Protein AF-A0A2L2YF25-F1 (afdb_monomer_lite)

Organism: Parasteatoda tepidariorum (NCBI:txid114398)

pLDDT: mean 93.44, std 8.71, range [52.66, 98.12]

Radius of gyration: 13.74 Å; chains: 1; bounding box: 30×19×40 Å

Structure (mmCIF, N/CA/C/O backbone):
data_AF-A0A2L2YF25-F1
#
_entry.id   AF-A0A2L2YF25-F1
#
loop_
_atom_site.group_PDB
_atom_site.id
_atom_site.type_symbol
_atom_site.label_atom_id
_atom_site.label_alt_id
_atom_site.label_comp_id
_atom_site.label_asym_id
_atom_site.label_entity_id
_atom_site.label_seq_id
_atom_site.pdbx_PDB_ins_code
_atom_site.Cartn_x
_atom_site.Cartn_y
_atom_site.Cartn_z
_atom_site.occupancy
_atom_site.B_iso_or_equiv
_atom_site.auth_seq_id
_atom_site.auth_comp_id
_atom_site.auth_asym_id
_atom_site.auth_atom_id
_atom_site.pdbx_PDB_model_num
ATOM 1 N N . CYS A 1 1 ? 10.735 -2.235 -12.924 1.00 94.62 1 CYS A N 1
ATOM 2 C CA . CYS A 1 1 ? 9.264 -2.356 -12.851 1.00 94.62 1 CYS A CA 1
ATOM 3 C C . CYS A 1 1 ? 8.734 -2.169 -14.269 1.00 94.62 1 CYS A C 1
ATOM 5 O O . CYS A 1 1 ? 9.329 -1.365 -14.971 1.00 94.62 1 CYS A O 1
ATOM 7 N N . PRO A 1 2 ? 7.689 -2.875 -14.734 1.00 95.38 2 PRO A N 1
ATOM 8 C CA . PRO A 1 2 ? 7.172 -2.678 -16.094 1.00 95.38 2 PRO A CA 1
ATOM 9 C C . PRO A 1 2 ? 6.537 -1.297 -16.326 1.00 95.38 2 PRO A C 1
ATOM 11 O O . PRO A 1 2 ? 6.417 -0.877 -17.467 1.00 95.38 2 PRO A O 1
ATOM 14 N N . TYR A 1 3 ? 6.159 -0.582 -15.261 1.00 96.50 3 TYR A N 1
ATOM 15 C CA . TYR A 1 3 ? 5.439 0.695 -15.346 1.00 96.50 3 TYR A CA 1
ATOM 16 C C . TYR A 1 3 ? 6.300 1.920 -14.989 1.00 96.50 3 TYR A C 1
ATOM 18 O O . TYR A 1 3 ? 5.841 3.050 -15.125 1.00 96.50 3 TYR A O 1
ATOM 26 N N . CYS A 1 4 ? 7.529 1.729 -14.489 1.00 96.69 4 CYS A N 1
ATOM 27 C CA . CYS A 1 4 ? 8.437 2.826 -14.130 1.00 96.69 4 CYS A CA 1
ATOM 28 C C . CYS A 1 4 ? 9.894 2.361 -13.946 1.00 96.69 4 CYS A C 1
ATOM 30 O O . CYS A 1 4 ? 10.184 1.166 -13.862 1.00 96.69 4 CYS A O 1
ATOM 32 N N . SER A 1 5 ? 10.812 3.316 -13.769 1.00 97.75 5 SER A N 1
ATOM 33 C CA . SER A 1 5 ? 12.255 3.072 -13.595 1.00 97.75 5 SER A CA 1
ATOM 34 C C . SER A 1 5 ? 12.656 2.437 -12.253 1.00 97.75 5 SER A C 1
ATOM 36 O O . SER A 1 5 ? 13.839 2.210 -12.010 1.00 97.75 5 SER A O 1
ATOM 38 N N . TYR A 1 6 ? 11.703 2.138 -11.361 1.00 97.69 6 TYR A N 1
ATOM 39 C CA . TYR A 1 6 ? 12.007 1.505 -10.077 1.00 97.69 6 TYR A CA 1
ATOM 40 C C . TYR A 1 6 ? 12.580 0.093 -10.267 1.00 97.69 6 TYR A C 1
ATOM 42 O O . TYR A 1 6 ? 11.981 -0.762 -10.936 1.00 97.69 6 TYR A O 1
ATOM 50 N N . SER A 1 7 ? 13.711 -0.173 -9.617 1.00 96.81 7 SER A N 1
ATOM 51 C CA . SER A 1 7 ? 14.380 -1.472 -9.589 1.00 96.81 7 SER A CA 1
ATOM 52 C C . SER A 1 7 ? 14.843 -1.810 -8.171 1.00 96.81 7 SER A C 1
ATOM 54 O O . SER A 1 7 ? 15.121 -0.936 -7.353 1.00 96.81 7 SER A O 1
ATOM 56 N N . THR A 1 8 ? 14.863 -3.101 -7.851 1.00 97.31 8 THR A N 1
ATOM 57 C CA . THR A 1 8 ? 15.355 -3.624 -6.575 1.00 97.31 8 THR A CA 1
ATOM 58 C C . THR A 1 8 ? 15.741 -5.089 -6.756 1.00 97.31 8 THR A C 1
ATOM 60 O O . THR A 1 8 ? 15.136 -5.787 -7.571 1.00 97.31 8 THR A O 1
ATOM 63 N N . THR A 1 9 ? 16.739 -5.554 -6.007 1.00 97.75 9 THR A N 1
ATOM 64 C CA . THR A 1 9 ? 17.151 -6.966 -5.967 1.00 97.75 9 THR A CA 1
ATOM 65 C C . THR A 1 9 ? 16.274 -7.800 -5.029 1.00 97.75 9 THR A C 1
ATOM 67 O O . THR A 1 9 ? 16.243 -9.024 -5.132 1.00 97.75 9 THR A O 1
ATOM 70 N N . ASP A 1 10 ? 15.517 -7.155 -4.136 1.00 98.12 10 ASP A N 1
ATOM 71 C CA . ASP A 1 10 ? 14.632 -7.822 -3.185 1.00 98.12 10 ASP A CA 1
ATOM 72 C C . ASP A 1 10 ? 13.255 -8.089 -3.815 1.00 98.12 10 ASP A C 1
ATOM 74 O O . ASP A 1 10 ? 12.479 -7.179 -4.130 1.00 98.12 10 ASP A O 1
ATOM 78 N N . ARG A 1 11 ? 12.917 -9.373 -3.961 1.00 96.75 11 ARG A N 1
ATOM 79 C CA . ARG A 1 11 ? 11.653 -9.813 -4.567 1.00 96.75 11 ARG A CA 1
ATOM 80 C C . ARG A 1 11 ? 10.417 -9.354 -3.786 1.00 96.75 11 ARG A C 1
ATOM 82 O O . ARG A 1 11 ? 9.381 -9.076 -4.396 1.00 96.75 11 ARG A O 1
ATOM 89 N N . SER A 1 12 ? 10.492 -9.293 -2.461 1.00 95.38 12 SER A N 1
ATOM 90 C CA . SER A 1 12 ? 9.387 -8.858 -1.600 1.00 95.38 12 SER A CA 1
ATOM 91 C C . SER A 1 12 ? 9.130 -7.363 -1.770 1.00 95.38 12 SER A C 1
ATOM 93 O O . SER A 1 12 ? 7.979 -6.946 -1.923 1.00 95.38 12 SER A O 1
ATOM 95 N N . ASN A 1 13 ? 10.194 -6.562 -1.836 1.00 96.12 13 ASN A N 1
ATOM 96 C CA . ASN A 1 13 ? 10.122 -5.137 -2.146 1.00 96.12 13 ASN A CA 1
ATOM 97 C C . ASN A 1 13 ? 9.588 -4.897 -3.553 1.00 96.12 13 ASN A C 1
ATOM 99 O O . ASN A 1 13 ? 8.734 -4.030 -3.724 1.00 96.12 13 ASN A O 1
ATOM 103 N N . TYR A 1 14 ? 10.013 -5.697 -4.532 1.00 96.88 14 TYR A N 1
ATOM 104 C CA . TYR A 1 14 ? 9.494 -5.606 -5.892 1.00 96.88 14 TYR A CA 1
ATOM 105 C C . TYR A 1 14 ? 7.984 -5.878 -5.950 1.00 96.88 14 TYR A C 1
ATOM 107 O O . TYR A 1 14 ? 7.235 -5.063 -6.484 1.00 96.88 14 TYR A O 1
ATOM 115 N N . LYS A 1 15 ? 7.501 -6.960 -5.323 1.00 94.56 15 LYS A N 1
ATOM 116 C CA . LYS A 1 15 ? 6.056 -7.253 -5.232 1.00 94.56 15 LYS A CA 1
ATOM 117 C C . LYS A 1 15 ? 5.281 -6.133 -4.535 1.00 94.56 15 LYS A C 1
ATOM 119 O O . LYS A 1 15 ? 4.228 -5.720 -5.008 1.00 94.56 15 LYS A O 1
ATOM 124 N N . ARG A 1 16 ? 5.817 -5.619 -3.425 1.00 94.69 16 ARG A N 1
ATOM 125 C CA . ARG A 1 16 ? 5.238 -4.493 -2.680 1.00 94.69 16 ARG A CA 1
ATOM 126 C C . ARG A 1 16 ? 5.225 -3.199 -3.493 1.00 94.69 16 ARG A C 1
ATOM 128 O O . ARG A 1 16 ? 4.338 -2.378 -3.309 1.00 94.69 16 ARG A O 1
ATOM 135 N N . HIS A 1 17 ? 6.199 -2.998 -4.369 1.0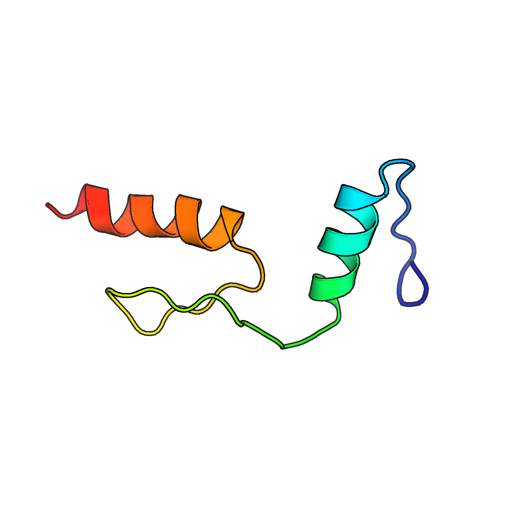0 95.75 17 HIS A N 1
ATOM 136 C CA . HIS A 1 17 ? 6.209 -1.864 -5.277 1.00 95.75 17 HIS A CA 1
ATOM 137 C C . HIS A 1 17 ? 5.101 -1.986 -6.329 1.00 95.75 17 HIS A C 1
ATOM 139 O O . HIS A 1 17 ? 4.437 -1.000 -6.607 1.00 95.75 17 HIS A O 1
ATOM 145 N N . LEU A 1 18 ? 4.841 -3.176 -6.878 1.00 95.50 18 LEU A N 1
ATOM 146 C CA . LEU A 1 18 ? 3.828 -3.335 -7.930 1.00 95.50 18 LEU A CA 1
ATOM 147 C C . LEU A 1 18 ? 2.429 -2.861 -7.505 1.00 95.50 18 LEU A C 1
ATOM 149 O O . LEU A 1 18 ? 1.718 -2.294 -8.328 1.00 95.50 18 LEU A O 1
ATOM 153 N N . VAL A 1 19 ? 2.066 -2.986 -6.222 1.00 94.81 19 VAL A N 1
ATOM 154 C CA . VAL A 1 19 ? 0.768 -2.487 -5.733 1.00 94.81 19 VAL A CA 1
ATOM 155 C C . VAL A 1 19 ? 0.646 -0.960 -5.766 1.00 94.81 19 VAL A C 1
ATOM 157 O O . VAL A 1 19 ? -0.454 -0.433 -5.637 1.00 94.81 19 VAL A O 1
ATOM 160 N N . THR A 1 20 ? 1.736 -0.198 -5.935 1.00 94.81 20 THR A N 1
ATOM 161 C CA . THR A 1 20 ? 1.621 1.265 -6.073 1.00 94.81 20 THR A CA 1
ATOM 162 C C . THR A 1 20 ? 0.940 1.658 -7.375 1.00 94.81 20 THR A C 1
ATOM 164 O O . THR A 1 20 ? 0.290 2.700 -7.402 1.00 94.81 20 THR A O 1
ATOM 167 N N . HIS A 1 21 ? 1.048 0.810 -8.402 1.00 95.75 21 HIS A N 1
ATOM 168 C CA . HIS A 1 21 ? 0.444 1.000 -9.724 1.00 95.75 21 HIS A CA 1
ATOM 169 C C . HIS A 1 21 ? -1.022 0.561 -9.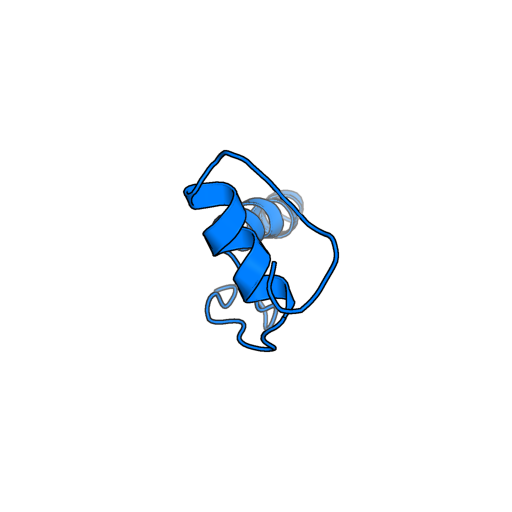796 1.00 95.75 21 HIS A C 1
ATOM 171 O O . HIS A 1 21 ? -1.670 0.775 -10.810 1.00 95.75 21 HIS A O 1
ATOM 177 N N . THR A 1 22 ? -1.558 -0.040 -8.733 1.00 93.88 22 THR A N 1
ATOM 178 C CA . THR A 1 22 ? -2.965 -0.459 -8.643 1.00 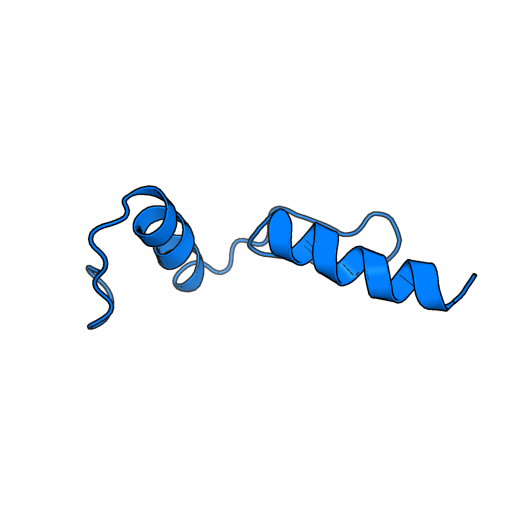93.88 22 THR A CA 1
ATOM 179 C C . THR A 1 22 ? -3.718 0.429 -7.667 1.00 93.88 22 THR A C 1
ATOM 181 O O . THR A 1 22 ? -3.158 0.780 -6.628 1.00 93.88 22 THR A O 1
ATOM 184 N N . ASP A 1 23 ? -4.997 0.713 -7.897 1.00 93.38 23 ASP A N 1
ATOM 185 C CA . ASP A 1 23 ? -5.830 1.446 -6.927 1.00 93.38 23 ASP A CA 1
ATOM 186 C C . ASP A 1 23 ? -6.457 0.571 -5.839 1.00 93.38 23 ASP A C 1
ATOM 188 O O . ASP A 1 23 ? -7.133 1.073 -4.938 1.00 93.38 23 ASP A O 1
ATOM 192 N N . GLU A 1 24 ? -6.160 -0.727 -5.851 1.00 94.25 24 GLU A N 1
ATOM 193 C CA . GLU A 1 24 ? -6.610 -1.659 -4.827 1.00 94.25 24 GLU A CA 1
ATOM 194 C C . GLU A 1 24 ? -6.095 -1.272 -3.436 1.00 94.25 24 GLU A C 1
ATOM 196 O O . GLU A 1 24 ? -4.896 -1.118 -3.184 1.00 94.25 24 GLU A O 1
ATOM 201 N N . ARG A 1 25 ? -7.030 -1.149 -2.492 1.00 94.62 25 ARG A N 1
ATOM 202 C CA . ARG A 1 25 ? -6.752 -0.898 -1.074 1.00 94.62 25 ARG A CA 1
ATOM 203 C C . ARG A 1 25 ? -7.477 -1.944 -0.227 1.00 94.62 25 ARG A C 1
ATOM 205 O O . ARG A 1 25 ? -8.501 -1.633 0.385 1.00 94.62 25 ARG A O 1
ATOM 212 N N . PRO A 1 26 ? -6.977 -3.191 -0.213 1.00 94.25 26 PRO A N 1
ATOM 213 C CA . PRO A 1 26 ? -7.669 -4.302 0.434 1.00 94.25 26 PRO A CA 1
ATOM 214 C C . PRO A 1 26 ? -7.660 -4.207 1.966 1.00 94.25 26 PRO A C 1
ATOM 216 O O . PRO A 1 26 ? -8.465 -4.854 2.627 1.00 94.25 26 PRO A O 1
ATOM 219 N N . PHE A 1 27 ? -6.773 -3.401 2.558 1.00 96.69 27 PHE A N 1
ATOM 220 C CA . PHE A 1 27 ? -6.634 -3.305 4.011 1.00 96.69 27 PHE A CA 1
ATOM 221 C C . PHE A 1 27 ? -7.420 -2.110 4.556 1.00 96.69 27 PHE A C 1
ATOM 223 O O . PHE A 1 27 ? -6.901 -0.993 4.588 1.00 96.69 27 PHE A O 1
ATOM 230 N N . GLN A 1 28 ? -8.659 -2.343 4.985 1.00 97.62 28 GLN A N 1
ATOM 231 C CA . GLN A 1 28 ? -9.499 -1.335 5.636 1.00 97.62 28 GLN A CA 1
ATOM 232 C C . GLN A 1 28 ? -9.187 -1.225 7.136 1.00 97.62 28 GLN A C 1
ATOM 234 O O . GLN A 1 28 ? -8.922 -2.229 7.802 1.00 97.62 28 GLN A O 1
ATOM 239 N N . CYS A 1 29 ? -9.201 -0.000 7.661 1.00 97.25 29 CYS A N 1
ATOM 240 C CA . CYS A 1 29 ? -9.124 0.255 9.092 1.00 97.25 29 CYS A CA 1
ATOM 241 C C . CYS A 1 29 ? -10.431 -0.172 9.782 1.00 97.25 29 CYS A C 1
ATOM 243 O O . CYS A 1 29 ? -11.507 0.154 9.293 1.00 97.25 29 CYS A O 1
ATOM 245 N N . PRO A 1 30 ? -10.377 -0.877 10.925 1.00 95.69 30 PRO A N 1
ATOM 246 C CA . PRO A 1 30 ? -11.589 -1.249 11.654 1.00 95.69 30 PRO A CA 1
ATOM 247 C C . PRO A 1 30 ? -12.223 -0.082 12.431 1.00 95.69 30 PRO A C 1
ATOM 249 O O . PRO A 1 30 ? -13.330 -0.229 12.932 1.00 95.69 30 PRO A O 1
ATOM 252 N N . LEU A 1 31 ? -11.525 1.053 12.568 1.00 95.94 31 LEU A N 1
ATOM 253 C CA . LEU A 1 31 ? -11.959 2.202 13.376 1.00 95.94 31 LEU A CA 1
ATOM 254 C C . LEU A 1 31 ? -12.364 3.426 12.537 1.00 95.94 31 LEU A C 1
ATOM 256 O O . LEU A 1 31 ? -12.885 4.392 13.085 1.00 95.94 31 LEU A O 1
ATOM 260 N N . CYS A 1 32 ? -12.091 3.424 11.230 1.00 96.00 32 CYS A N 1
ATOM 261 C CA . CYS A 1 32 ? -12.466 4.497 10.308 1.00 96.00 32 CYS A CA 1
ATOM 262 C C . CYS A 1 32 ? -12.480 3.996 8.855 1.00 96.00 32 CYS A C 1
ATOM 264 O O . CYS A 1 32 ? -12.026 2.892 8.564 1.00 96.00 32 CYS A O 1
ATOM 266 N N . ASP A 1 33 ? -12.904 4.835 7.911 1.00 95.81 33 ASP A N 1
ATOM 267 C CA . ASP A 1 33 ? -12.990 4.463 6.490 1.00 95.81 33 ASP A CA 1
ATOM 268 C C . ASP A 1 33 ? -11.645 4.458 5.742 1.00 95.81 33 ASP A C 1
ATOM 270 O O . ASP A 1 33 ? -11.594 4.277 4.521 1.00 95.81 33 ASP A O 1
ATOM 274 N N . ASN A 1 34 ? -10.522 4.640 6.445 1.00 96.38 34 ASN A N 1
ATOM 275 C CA . ASN A 1 34 ? -9.212 4.654 5.806 1.00 96.38 34 ASN A CA 1
ATOM 276 C C . ASN A 1 34 ? -8.841 3.262 5.271 1.00 96.38 34 ASN A C 1
ATOM 278 O O . ASN A 1 34 ? -8.889 2.258 5.985 1.00 96.38 34 ASN A O 1
ATOM 282 N N . ARG A 1 35 ? -8.409 3.211 4.008 1.00 97.06 35 ARG A N 1
ATOM 283 C CA . ARG A 1 35 ? -7.950 1.992 3.337 1.00 97.06 35 ARG A CA 1
ATOM 284 C C . ARG A 1 35 ? -6.508 2.130 2.865 1.00 97.06 35 ARG A C 1
ATOM 286 O O . ARG A 1 35 ? -6.125 3.096 2.198 1.00 97.06 35 ARG A O 1
ATOM 293 N N . CYS A 1 36 ? -5.717 1.104 3.148 1.00 95.94 36 CYS A N 1
ATOM 294 C CA . CYS A 1 36 ? -4.306 1.001 2.810 1.00 95.94 36 CYS A CA 1
ATOM 295 C C . CYS A 1 36 ? -4.068 -0.036 1.702 1.00 95.94 36 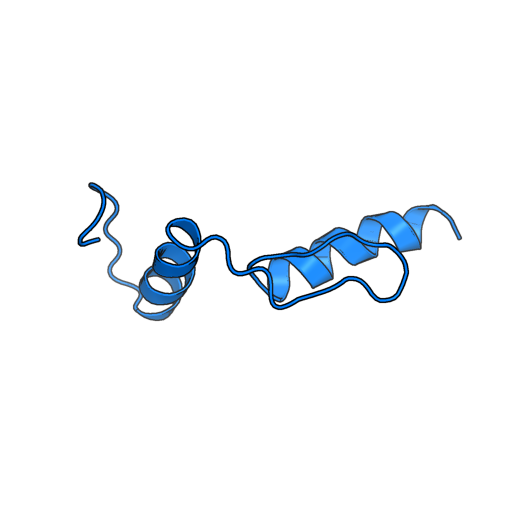CYS A C 1
ATOM 297 O O . CYS A 1 36 ? -4.690 -1.097 1.680 1.00 95.94 36 CYS A O 1
ATOM 299 N N . LYS A 1 37 ? -3.083 0.228 0.831 1.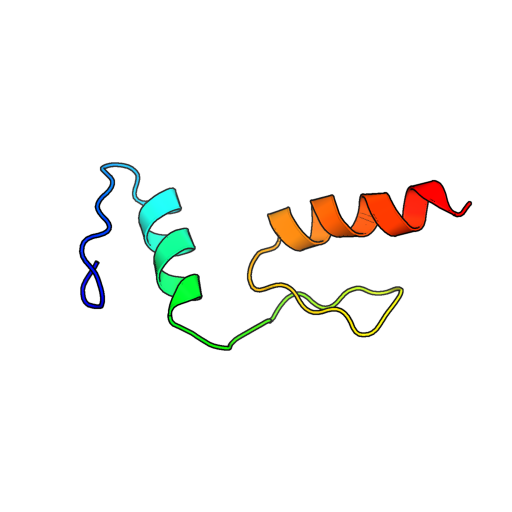00 95.81 37 LYS A N 1
ATOM 300 C CA . LYS A 1 37 ? -2.593 -0.752 -0.160 1.00 95.81 37 LYS A CA 1
ATOM 301 C C . LYS A 1 37 ? -1.773 -1.887 0.479 1.00 95.81 37 LYS A C 1
ATOM 303 O O . LYS A 1 37 ? -1.602 -2.943 -0.111 1.00 95.81 37 LYS A O 1
ATOM 308 N N . LEU A 1 38 ? -1.247 -1.680 1.696 1.00 95.44 38 LEU A N 1
ATOM 309 C CA . LEU A 1 38 ? -0.330 -2.606 2.375 1.00 95.44 38 LEU A CA 1
ATOM 310 C C . LEU A 1 38 ? -0.657 -2.789 3.861 1.00 95.44 38 LEU A C 1
ATOM 312 O O . LEU A 1 38 ? -0.876 -1.810 4.576 1.00 95.44 38 LEU A O 1
ATOM 316 N N . LYS A 1 39 ? -0.540 -4.028 4.359 1.00 94.50 39 LYS A N 1
ATOM 317 C CA . LYS A 1 39 ? -0.751 -4.383 5.777 1.00 94.50 39 LYS A CA 1
ATOM 318 C C . LYS A 1 39 ? 0.137 -3.590 6.742 1.00 94.50 39 LYS A C 1
ATOM 320 O O . LYS A 1 39 ? -0.321 -3.142 7.787 1.00 94.50 39 LYS A O 1
ATOM 325 N N . GLN A 1 40 ? 1.407 -3.381 6.392 1.00 94.44 40 GLN A N 1
ATOM 326 C CA . GLN A 1 40 ? 2.331 -2.600 7.225 1.00 94.44 40 GLN A CA 1
ATOM 327 C C . GLN A 1 40 ? 1.892 -1.132 7.365 1.00 94.44 40 GLN A C 1
ATOM 329 O O . GLN A 1 40 ? 2.119 -0.523 8.407 1.00 94.44 40 GLN A O 1
ATOM 334 N N . ASN A 1 41 ? 1.252 -0.572 6.330 1.00 95.75 41 ASN A N 1
ATOM 335 C CA . ASN A 1 41 ? 0.753 0.798 6.361 1.00 95.75 41 ASN A CA 1
ATOM 336 C C . ASN A 1 41 ? -0.474 0.876 7.268 1.00 95.75 41 ASN A C 1
ATOM 338 O O . ASN A 1 41 ? -0.540 1.793 8.077 1.00 95.75 41 ASN A O 1
ATOM 342 N N . LEU A 1 42 ? -1.364 -0.126 7.226 1.00 96.56 42 LEU A N 1
ATOM 343 C CA . LEU A 1 42 ? -2.464 -0.240 8.186 1.00 96.56 42 LEU A CA 1
ATOM 344 C C . LEU A 1 42 ? -1.933 -0.323 9.627 1.00 96.56 42 LEU A C 1
ATOM 346 O O . LEU A 1 42 ? -2.369 0.439 10.479 1.00 96.56 42 LEU A O 1
ATOM 350 N N . LYS A 1 43 ? -0.924 -1.164 9.900 1.00 95.56 43 LYS A N 1
ATOM 351 C CA . LYS A 1 43 ? -0.307 -1.263 11.239 1.00 95.56 43 LYS A CA 1
ATOM 352 C C . LYS A 1 43 ? 0.233 0.085 11.737 1.00 95.56 43 LYS A C 1
ATOM 354 O O . LYS A 1 43 ? 0.031 0.431 12.898 1.00 95.56 43 LYS A O 1
ATOM 359 N N . LYS A 1 44 ? 0.909 0.844 10.865 1.00 95.62 44 LYS A N 1
ATOM 360 C CA . LYS A 1 44 ? 1.381 2.204 11.176 1.00 95.62 44 LYS A CA 1
ATOM 361 C C . LYS A 1 44 ? 0.217 3.173 11.389 1.00 95.62 44 LYS A C 1
ATOM 363 O O . LYS A 1 44 ? 0.256 3.952 12.331 1.00 95.62 44 LYS A O 1
ATOM 368 N N . HIS A 1 45 ? -0.819 3.103 10.557 1.00 95.75 45 HIS A N 1
ATOM 369 C CA . HIS A 1 45 ? -2.020 3.926 10.683 1.00 95.75 45 HIS A CA 1
ATOM 370 C C . HIS A 1 45 ? -2.737 3.705 12.021 1.00 95.75 45 HIS A C 1
ATOM 372 O O . HIS A 1 45 ? -3.130 4.682 12.648 1.00 95.75 45 HIS A O 1
ATOM 378 N N . MET A 1 46 ? -2.817 2.466 12.519 1.00 95.75 46 MET A N 1
ATOM 379 C CA . MET A 1 46 ? -3.427 2.182 13.827 1.00 95.75 46 MET A CA 1
ATOM 380 C C . MET A 1 46 ? -2.766 2.947 14.982 1.00 95.75 46 MET A C 1
ATOM 382 O O . MET A 1 46 ? -3.423 3.217 15.980 1.00 95.75 46 MET A O 1
ATOM 386 N N . GLN A 1 47 ? -1.500 3.361 14.844 1.00 95.00 47 GLN A N 1
ATOM 387 C CA . GLN A 1 47 ? -0.825 4.190 15.849 1.00 95.00 47 GLN A CA 1
ATOM 388 C C . GLN A 1 47 ? -1.455 5.581 15.993 1.00 95.00 47 GLN A C 1
ATOM 390 O O . GLN A 1 47 ? -1.303 6.209 17.033 1.00 95.00 47 GLN A O 1
ATOM 395 N N . VAL A 1 48 ? -2.162 6.071 14.971 1.00 93.75 48 VAL A N 1
ATOM 396 C CA . VAL A 1 48 ? -2.937 7.316 15.060 1.00 93.75 48 VAL A CA 1
ATOM 397 C C . VAL A 1 48 ? -4.104 7.132 16.024 1.00 93.75 48 VAL A C 1
ATOM 399 O O . VAL A 1 48 ? -4.302 7.973 16.884 1.00 93.75 48 VAL A O 1
ATOM 402 N N . HIS A 1 49 ? -4.819 6.009 15.948 1.00 91.69 49 HIS A N 1
ATOM 403 C CA . HIS A 1 49 ? -5.934 5.717 16.852 1.00 91.69 49 HIS A CA 1
ATOM 404 C C . HIS A 1 49 ? -5.486 5.440 18.291 1.00 91.69 49 HIS A C 1
ATOM 406 O O . HIS A 1 49 ? -6.215 5.749 19.222 1.00 91.69 49 HIS A O 1
ATOM 412 N N . MET A 1 50 ? -4.274 4.915 18.486 1.00 84.44 50 MET A N 1
ATOM 413 C CA . MET A 1 50 ? -3.710 4.695 19.824 1.00 84.44 50 MET A CA 1
ATOM 414 C C . MET A 1 50 ? -3.291 5.990 20.533 1.00 84.44 50 MET A C 1
ATOM 416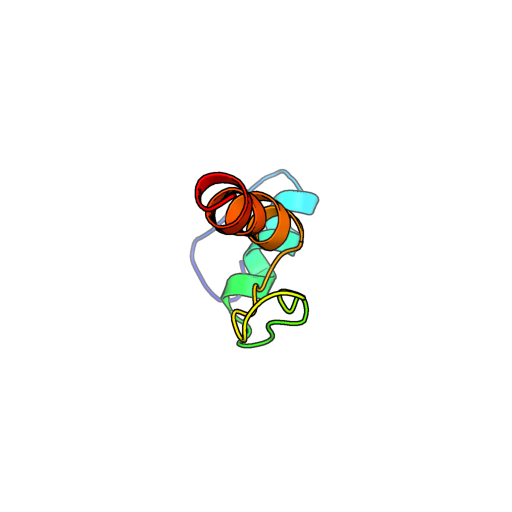 O O . MET A 1 50 ? -3.121 5.976 21.742 1.00 84.44 50 MET A O 1
ATOM 420 N N . LYS A 1 51 ? -3.112 7.101 19.804 1.00 66.75 51 LYS A N 1
ATOM 421 C CA . LYS A 1 51 ? -2.748 8.408 20.382 1.00 66.75 51 LYS A CA 1
ATOM 422 C C . LYS A 1 51 ? -3.951 9.226 20.871 1.00 66.75 51 LYS A C 1
ATOM 424 O O . LYS A 1 51 ? -3.747 10.308 21.408 1.00 66.75 51 LYS A O 1
ATOM 429 N N . PHE A 1 52 ? -5.171 8.733 20.655 1.00 58.38 52 PHE A N 1
ATOM 430 C CA . PHE A 1 52 ? -6.423 9.390 21.050 1.00 58.38 52 PHE A CA 1
ATOM 431 C C . PHE A 1 52 ? -7.243 8.561 22.057 1.00 58.38 52 PHE A C 1
ATOM 433 O O . PHE A 1 52 ? -8.439 8.802 22.206 1.00 58.38 52 PHE A O 1
ATOM 440 N N . ILE A 1 53 ? -6.608 7.591 22.721 1.00 52.66 53 ILE A N 1
ATOM 441 C CA . ILE A 1 53 ? -7.111 6.912 23.927 1.00 52.66 53 ILE A CA 1
ATOM 442 C C . ILE A 1 53 ? -6.298 7.450 25.101 1.00 52.66 53 ILE A C 1
ATOM 444 O O . ILE A 1 53 ? -6.909 7.741 26.148 1.00 52.66 53 ILE A O 1
#

InterPro domains:
  IPR013087 Zinc finger C2H2-type [PF00096] (27-49)
  IPR013087 Zinc finger C2H2-type [PS00028] (29-49)
  IPR013087 Zinc finger C2H2-type [PS50157] (1-26)
  IPR013087 Zinc finger C2H2-type [PS50157] (27-49)
  IPR013087 Zinc finger C2H2-type [SM00355] (1-21)
  IPR013087 Zinc finger C2H2-type [SM00355] (27-49)
  IPR036236 Zinc finger C2H2 superfamily [SSF57667] (1-49)

Foldseek 3Di:
DVVDPDDDPDPVVVVLVVLVVPPDFPAAAPVDRDGHSDPVVSVVVVVVVVVVD

Secondary structure (DSSP, 8-state):
-TTSS---S-HHHHHHHHGGGS----EE-SSSS-EESSHHHHHHHHHHHHTT-

Sequence (53 aa):
CPYCSYSTTDRSNYKRHLVTHTDERPFQCPLCDNRCKLKQNLKKHMQVHMKFI